Protein AF-A0A2K4IN41-F1 (afdb_monomer)

Sequence (128 aa):
MCFRIDAYADEMRRLVAVDPLRAVEYERTAAEAQAFKDAGYPEDAVPRTVAAWAIMGRTAEEAADGILTEAAKYAEVLYLVRERRLEAKELIRRKLAAGEIDEARQVVDDAIKAIQTAVSGSRSSEDL

Secondary structure (DSSP, 8-state):
-HHHHHHHHHHHHHHHHSSHHHHHHHHHHHHHHHHHHHTT--TT---HHHHHH--TT--HHHHHHHHHHHHHHHHHHHHHHHHHHHHHHHHHHHHHHTT-HHHHHHHHHHHHHHHHHHHHHGGGS---

Nearest PDB structures (foldseek):
  4yjw-assembly1_A  TM=2.373E-01  e=1.947E+00  Phocaeicola vulgatus ATCC 8482

Mean predicted aligned error: 4.48 Å

Foldseek 3Di:
DLVLLVVLLVVLLCVLQVDDVSVVLLVVLLVLLVVCVVVVNDPVDQDPSLVVQCPPPRDSNRSSVVSNVLSVLSVQLNVQSVVLSVVLVVVLVVCVVVVNNVVNVVSSVVSSVSNVCSSVVSVPDDPD

Solvent-accessible surface area (backbone atoms only — not comparable to full-atom values): 6986 Å² total; per-residue (Å²): 108,60,66,60,48,52,54,50,47,54,51,51,50,39,70,74,46,68,44,74,67,54,44,53,50,50,54,51,39,31,54,51,24,49,54,37,54,76,66,69,54,50,87,92,67,68,46,70,60,30,55,70,54,29,54,97,82,42,47,58,62,57,20,22,53,49,42,46,52,53,48,49,56,54,49,50,37,56,48,48,39,49,49,48,48,53,54,38,45,53,51,33,53,54,27,50,74,70,68,36,57,67,61,29,50,49,44,50,57,52,36,52,51,54,41,50,50,42,58,57,66,63,69,76,68,76,97,119

Radius of gyration: 19.23 Å; Cα contacts (8 Å, |Δi|>4): 110; chains: 1; bounding box: 42×24×56 Å

Structure (mmCIF, N/CA/C/O backbone):
data_AF-A0A2K4IN41-F1
#
_entry.id   AF-A0A2K4IN41-F1
#
loop_
_atom_site.group_PDB
_atom_site.id
_atom_site.type_symbol
_atom_site.label_atom_id
_atom_site.label_alt_id
_atom_site.label_comp_id
_atom_site.label_asym_id
_atom_site.label_entity_id
_atom_site.label_seq_id
_atom_site.pdbx_PDB_ins_code
_atom_site.Cartn_x
_atom_site.Cartn_y
_atom_site.Cartn_z
_atom_site.occupancy
_atom_site.B_iso_or_equiv
_atom_site.auth_seq_id
_atom_site.auth_comp_id
_atom_site.auth_asym_id
_atom_site.auth_atom_id
_atom_site.pdbx_PDB_model_num
ATOM 1 N N . MET A 1 1 ? -16.747 4.408 16.924 1.00 94.81 1 MET A N 1
ATOM 2 C CA . MET A 1 1 ? -15.350 3.928 17.042 1.00 94.81 1 MET A CA 1
ATOM 3 C C . MET A 1 1 ? -14.812 3.467 15.695 1.00 94.81 1 MET A C 1
ATOM 5 O O . MET A 1 1 ? -13.998 4.187 15.144 1.00 94.81 1 MET A O 1
ATOM 9 N N . CYS A 1 2 ? -15.329 2.387 15.097 1.00 96.12 2 CYS A N 1
ATOM 10 C CA . CYS A 1 2 ? -14.859 1.890 13.790 1.00 96.12 2 CYS A CA 1
ATOM 11 C C . CYS A 1 2 ? -14.840 2.949 12.673 1.00 96.12 2 CYS A C 1
ATOM 13 O O . CYS A 1 2 ? -13.850 3.045 11.961 1.00 96.12 2 CYS A O 1
ATOM 15 N N . PHE A 1 3 ? -15.873 3.798 12.583 1.00 96.81 3 PHE A N 1
ATOM 16 C CA . PHE A 1 3 ? -15.908 4.909 11.621 1.00 96.81 3 PHE A CA 1
ATOM 17 C C . PHE A 1 3 ? -14.705 5.859 11.746 1.00 96.81 3 PHE A C 1
ATOM 19 O O . PHE A 1 3 ? -14.173 6.289 10.733 1.00 96.81 3 PHE A O 1
ATOM 26 N N . ARG A 1 4 ? -14.238 6.154 12.972 1.00 97.44 4 ARG A N 1
ATOM 27 C CA . ARG A 1 4 ? -13.062 7.019 13.185 1.00 97.44 4 ARG A CA 1
ATOM 28 C C . ARG A 1 4 ? -11.803 6.393 12.580 1.00 97.44 4 ARG A C 1
ATOM 30 O O . ARG A 1 4 ? -11.021 7.101 11.964 1.00 97.44 4 ARG A O 1
ATOM 37 N N . ILE A 1 5 ? -11.634 5.078 12.730 1.00 97.31 5 ILE A N 1
ATOM 38 C CA . ILE A 1 5 ? -10.488 4.350 12.166 1.00 97.31 5 ILE A CA 1
ATOM 39 C C . ILE A 1 5 ? -10.598 4.275 10.644 1.00 97.31 5 ILE A C 1
ATOM 41 O O . ILE A 1 5 ? -9.604 4.490 9.960 1.00 97.31 5 ILE A O 1
ATOM 45 N N . ASP A 1 6 ? -11.790 3.994 10.105 1.00 97.75 6 ASP A N 1
ATOM 46 C CA . ASP A 1 6 ? -12.003 3.976 8.654 1.00 97.75 6 ASP A CA 1
ATOM 47 C C . ASP A 1 6 ? -11.685 5.358 8.043 1.00 97.75 6 ASP A C 1
ATOM 49 O O . ASP A 1 6 ? -10.867 5.438 7.131 1.00 97.75 6 ASP A O 1
ATOM 53 N N . ALA A 1 7 ? -12.216 6.444 8.618 1.00 97.38 7 ALA A N 1
ATOM 54 C CA . ALA A 1 7 ? -11.956 7.807 8.155 1.00 97.38 7 ALA A CA 1
ATOM 55 C C . ALA A 1 7 ? -10.467 8.191 8.220 1.00 97.38 7 ALA A C 1
ATOM 57 O O . ALA A 1 7 ? -9.937 8.750 7.260 1.00 97.38 7 ALA A O 1
ATOM 58 N N . TYR A 1 8 ? -9.782 7.858 9.320 1.00 97.38 8 TYR A N 1
ATOM 59 C CA . TYR A 1 8 ? -8.354 8.144 9.473 1.00 97.38 8 TYR A CA 1
ATOM 60 C C . TYR A 1 8 ? -7.494 7.318 8.507 1.00 97.38 8 TYR A C 1
ATOM 62 O O . TYR A 1 8 ? -6.569 7.839 7.892 1.00 97.38 8 TYR A O 1
ATOM 70 N N . ALA A 1 9 ? -7.820 6.038 8.306 1.00 96.44 9 ALA A N 1
ATOM 71 C CA . ALA A 1 9 ? -7.136 5.209 7.319 1.00 96.44 9 ALA A CA 1
ATOM 72 C C . ALA A 1 9 ? -7.308 5.764 5.895 1.00 96.44 9 ALA A C 1
ATOM 74 O O . ALA A 1 9 ? -6.358 5.749 5.116 1.00 96.44 9 ALA A O 1
ATOM 7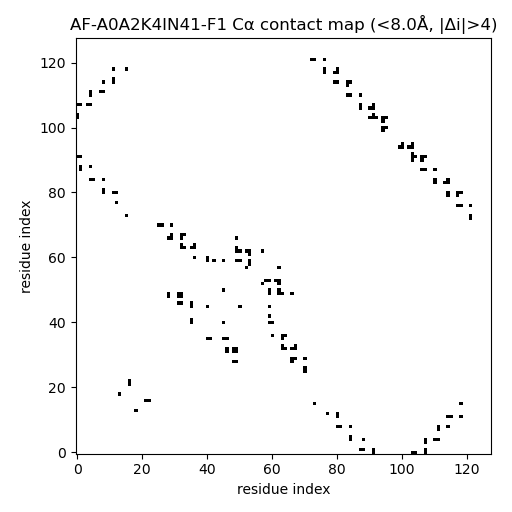5 N N . ASP A 1 10 ? -8.495 6.268 5.550 1.00 94.62 10 ASP A N 1
ATOM 76 C CA . ASP A 1 10 ? -8.754 6.878 4.243 1.00 94.62 10 ASP A CA 1
ATOM 77 C C . ASP A 1 10 ? -7.981 8.191 4.055 1.00 94.62 10 ASP A C 1
ATOM 79 O O . ASP A 1 10 ? -7.467 8.453 2.968 1.00 94.62 10 ASP A O 1
ATOM 83 N N . GLU A 1 11 ? -7.865 9.004 5.106 1.00 93.62 11 GLU A N 1
ATOM 84 C CA . GLU A 1 11 ? -7.009 10.193 5.115 1.00 93.62 11 GLU A CA 1
ATOM 85 C C . GLU A 1 11 ? -5.541 9.833 4.884 1.00 93.62 11 GLU A C 1
ATOM 87 O O . GLU A 1 11 ? -4.899 10.395 3.999 1.00 93.62 11 GLU A O 1
ATOM 92 N N . MET A 1 12 ? -5.035 8.834 5.604 1.00 93.25 12 MET A N 1
ATOM 93 C CA . MET A 1 12 ? -3.652 8.391 5.467 1.00 93.25 12 MET A CA 1
ATOM 94 C C . MET A 1 12 ? -3.363 7.817 4.075 1.00 93.25 12 MET A C 1
ATOM 96 O O . MET A 1 12 ? -2.342 8.157 3.488 1.00 93.25 12 MET A O 1
ATOM 100 N N . ARG A 1 13 ? -4.281 7.046 3.470 1.00 90.38 13 ARG A N 1
ATOM 101 C CA . ARG A 1 13 ? -4.121 6.589 2.073 1.00 90.38 13 ARG A CA 1
ATOM 102 C C . ARG A 1 13 ? -4.033 7.747 1.081 1.00 90.38 13 ARG A C 1
ATOM 104 O O . ARG A 1 13 ? -3.236 7.676 0.149 1.00 90.38 13 ARG A O 1
ATOM 111 N N . ARG A 1 14 ? -4.815 8.816 1.284 1.00 88.06 14 ARG A N 1
ATOM 112 C CA . ARG A 1 14 ? -4.724 10.024 0.449 1.00 88.06 14 ARG A CA 1
ATOM 113 C C . ARG A 1 14 ? -3.369 10.711 0.585 1.00 88.06 14 ARG A C 1
ATOM 115 O O . ARG A 1 14 ? -2.865 11.194 -0.414 1.00 88.06 14 ARG A O 1
ATOM 122 N N . LEU A 1 15 ? -2.752 10.713 1.766 1.00 85.44 15 LEU A N 1
ATOM 123 C CA . LEU A 1 15 ? -1.405 11.272 1.937 1.00 85.44 15 LEU A CA 1
ATOM 124 C C . LEU A 1 15 ? -0.324 10.452 1.218 1.00 85.44 15 LEU A C 1
ATOM 126 O O . LEU A 1 15 ? 0.624 11.035 0.704 1.00 85.44 15 LEU A O 1
ATOM 130 N N . VAL A 1 16 ? -0.473 9.125 1.152 1.00 81.69 16 VAL A N 1
ATOM 131 C CA . VAL A 1 16 ? 0.483 8.243 0.456 1.00 81.69 16 VAL A CA 1
ATOM 132 C C . VAL A 1 16 ? 0.324 8.358 -1.071 1.00 81.69 16 VAL A C 1
ATOM 134 O O . VAL A 1 16 ? 1.307 8.517 -1.788 1.00 81.69 16 VAL A O 1
ATOM 137 N N . ALA A 1 17 ? -0.906 8.319 -1.595 1.00 75.12 17 ALA A N 1
ATOM 138 C CA . ALA A 1 17 ? -1.160 8.390 -3.041 1.00 75.12 17 ALA A CA 1
ATOM 139 C C . ALA A 1 17 ? -1.133 9.822 -3.616 1.00 75.12 17 ALA A C 1
ATOM 141 O O . ALA A 1 17 ? -0.846 9.994 -4.798 1.00 75.12 17 ALA A O 1
ATOM 142 N N . VAL A 1 18 ? -1.385 10.842 -2.784 1.00 72.75 18 VAL A N 1
ATOM 143 C CA . VAL A 1 18 ? -1.752 12.238 -3.123 1.00 72.75 18 VAL A CA 1
ATOM 144 C C . VAL A 1 18 ? -3.045 12.340 -3.93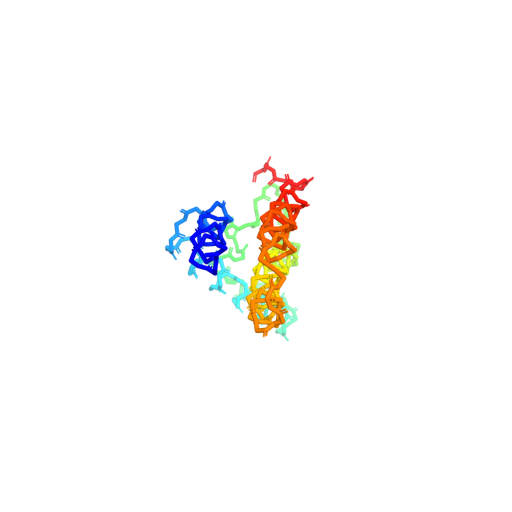0 1.00 72.75 18 VAL A C 1
ATOM 146 O O . VAL A 1 18 ? -3.988 12.978 -3.462 1.00 72.75 18 VAL A O 1
ATOM 149 N N . ASP A 1 19 ? -3.145 11.672 -5.080 1.00 83.06 19 ASP A N 1
ATOM 150 C CA . ASP A 1 19 ? -4.363 11.628 -5.890 1.00 83.06 19 ASP A CA 1
ATOM 151 C C . ASP A 1 19 ? -4.568 10.267 -6.599 1.00 83.06 19 ASP A C 1
ATOM 153 O O . ASP A 1 19 ? -3.620 9.490 -6.755 1.00 83.06 19 ASP A O 1
ATOM 157 N N . PRO A 1 20 ? -5.810 9.937 -7.013 1.00 84.06 20 PRO A N 1
ATOM 158 C CA . PRO A 1 20 ? -6.114 8.642 -7.623 1.00 84.06 20 PRO A CA 1
ATOM 159 C C . PRO A 1 20 ? -5.450 8.392 -8.981 1.00 84.06 20 PRO A C 1
ATOM 161 O O . PRO A 1 20 ? -5.178 7.238 -9.301 1.00 84.06 20 PRO A O 1
ATOM 164 N N . LEU A 1 21 ? -5.205 9.427 -9.792 1.00 87.25 21 LEU A N 1
ATOM 165 C CA . LEU A 1 21 ? -4.576 9.253 -11.104 1.00 87.25 21 LEU A CA 1
ATOM 166 C C . LEU A 1 21 ? -3.098 8.908 -10.947 1.00 87.25 21 LEU A C 1
ATOM 168 O O . LEU A 1 21 ? -2.609 8.025 -11.649 1.00 87.25 21 LEU A O 1
ATOM 172 N N . ARG A 1 22 ? -2.420 9.518 -9.972 1.00 85.38 22 ARG A N 1
ATOM 173 C CA . ARG A 1 22 ? -1.034 9.175 -9.645 1.00 85.38 22 ARG A CA 1
ATOM 174 C C . ARG A 1 22 ? -0.884 7.744 -9.128 1.00 85.38 22 ARG A C 1
ATOM 176 O O . ARG A 1 22 ? 0.072 7.065 -9.483 1.00 85.38 22 ARG A O 1
ATOM 183 N N . ALA A 1 23 ? -1.851 7.238 -8.358 1.00 87.25 23 ALA A N 1
ATOM 184 C CA . ALA A 1 23 ? -1.860 5.827 -7.955 1.00 87.25 23 ALA A CA 1
ATOM 185 C C . ALA A 1 23 ? -1.952 4.874 -9.164 1.00 87.25 23 ALA A C 1
ATOM 187 O O . ALA A 1 23 ? -1.222 3.887 -9.223 1.00 87.25 23 ALA A O 1
ATOM 188 N N . VAL A 1 24 ? -2.803 5.195 -10.147 1.00 91.25 24 VAL A N 1
ATOM 189 C CA . VAL A 1 24 ? -2.922 4.421 -11.397 1.00 91.25 24 VAL A CA 1
ATOM 190 C C . VAL A 1 24 ? -1.638 4.501 -12.226 1.00 91.25 24 VAL A C 1
ATOM 192 O O . VAL A 1 24 ? -1.211 3.501 -12.801 1.00 91.25 24 VAL A O 1
ATOM 195 N N . GLU A 1 25 ? -1.002 5.671 -12.287 1.00 90.75 25 GLU A N 1
ATOM 196 C CA . GLU A 1 25 ? 0.280 5.848 -12.971 1.00 90.75 25 GLU A CA 1
ATOM 197 C C . GLU A 1 25 ? 1.387 4.996 -12.338 1.00 90.75 25 GLU A C 1
ATOM 199 O O . GLU A 1 25 ? 2.131 4.330 -13.059 1.00 90.75 25 GLU A O 1
ATOM 204 N N . TYR A 1 26 ? 1.463 4.953 -11.006 1.00 90.06 26 TYR A N 1
ATOM 205 C CA . TYR A 1 26 ? 2.441 4.135 -10.284 1.00 90.06 26 TYR A CA 1
ATOM 206 C C . TYR A 1 26 ? 2.202 2.639 -10.488 1.00 90.06 26 TYR A C 1
ATOM 208 O O . TYR A 1 26 ? 3.149 1.907 -10.762 1.00 90.06 26 TYR A O 1
ATOM 216 N N . GLU A 1 27 ? 0.947 2.186 -10.424 1.00 93.00 27 GLU A N 1
ATOM 217 C CA . GLU A 1 27 ? 0.594 0.786 -10.687 1.00 93.00 27 GLU A CA 1
ATOM 218 C C . GLU A 1 27 ? 0.977 0.375 -12.114 1.00 93.00 27 GLU A C 1
ATOM 220 O O . GLU A 1 27 ? 1.617 -0.658 -12.324 1.00 93.00 27 GLU A O 1
ATOM 225 N N . ARG A 1 28 ? 0.658 1.219 -13.101 1.00 95.44 28 ARG A N 1
ATOM 226 C CA . ARG A 1 28 ? 1.038 0.985 -14.496 1.00 95.44 28 ARG A CA 1
ATOM 227 C C . ARG A 1 28 ? 2.555 0.962 -14.683 1.00 95.44 28 ARG A C 1
ATOM 229 O O . ARG A 1 28 ? 3.064 0.089 -15.378 1.00 95.44 28 ARG A O 1
ATOM 236 N N . THR A 1 29 ? 3.264 1.904 -14.070 1.00 95.94 29 THR A N 1
ATOM 237 C CA . THR A 1 29 ? 4.727 2.007 -14.153 1.00 95.94 29 THR A CA 1
ATOM 238 C C . THR A 1 29 ? 5.400 0.782 -13.538 1.00 95.94 29 THR A C 1
ATOM 240 O O . THR A 1 29 ? 6.304 0.216 -14.148 1.00 95.94 29 THR A O 1
ATOM 243 N N . ALA A 1 30 ? 4.909 0.301 -12.392 1.00 97.19 30 ALA A N 1
ATOM 244 C CA . ALA A 1 30 ? 5.389 -0.929 -11.768 1.00 97.19 30 ALA A CA 1
ATOM 245 C C . ALA A 1 30 ? 5.148 -2.164 -12.648 1.00 97.19 30 ALA A C 1
ATOM 247 O O . ALA A 1 30 ? 6.047 -2.987 -12.806 1.00 97.19 30 ALA A O 1
ATOM 248 N N . ALA A 1 31 ? 3.970 -2.278 -13.268 1.00 98.25 31 ALA A N 1
ATOM 249 C CA . ALA A 1 31 ? 3.665 -3.383 -14.175 1.00 98.25 31 ALA A CA 1
ATOM 250 C C . ALA A 1 31 ? 4.558 -3.375 -15.430 1.00 98.25 31 ALA A C 1
ATOM 252 O O . ALA A 1 31 ? 5.072 -4.419 -15.831 1.00 98.25 31 ALA A O 1
ATOM 253 N N . GLU A 1 32 ? 4.775 -2.204 -16.037 1.00 98.38 32 GLU A N 1
ATOM 254 C CA . GLU A 1 32 ? 5.660 -2.047 -17.198 1.00 98.38 32 GLU A CA 1
ATOM 255 C C . GLU A 1 32 ? 7.130 -2.341 -16.836 1.00 98.38 32 GLU A C 1
ATOM 257 O O . GLU A 1 32 ? 7.815 -3.034 -17.591 1.00 98.38 32 GLU A O 1
ATOM 262 N N . ALA A 1 33 ? 7.605 -1.895 -15.667 1.00 98.50 33 ALA A N 1
ATOM 263 C CA . ALA A 1 33 ? 8.947 -2.207 -15.173 1.00 98.50 33 ALA A CA 1
ATOM 264 C C . ALA A 1 33 ? 9.136 -3.698 -14.866 1.00 98.50 33 ALA A C 1
ATOM 266 O O . ALA A 1 33 ? 10.171 -4.263 -15.218 1.00 98.50 33 ALA A O 1
ATOM 267 N N . GLN A 1 34 ? 8.137 -4.356 -14.267 1.00 98.62 34 GLN A N 1
ATOM 268 C CA . GLN A 1 34 ? 8.202 -5.793 -13.998 1.00 98.62 34 GLN A CA 1
ATOM 269 C C . GLN A 1 34 ? 8.269 -6.588 -15.303 1.00 98.62 34 GLN A C 1
ATOM 271 O O . GLN A 1 34 ? 9.117 -7.462 -15.434 1.00 98.62 34 GLN A O 1
ATOM 276 N N . ALA A 1 35 ? 7.449 -6.243 -16.300 1.00 98.56 35 ALA A N 1
ATOM 277 C CA . ALA A 1 35 ? 7.491 -6.902 -17.604 1.00 98.56 35 ALA A CA 1
ATOM 278 C C . ALA A 1 35 ? 8.842 -6.703 -18.317 1.00 98.56 35 ALA A C 1
ATOM 280 O O . ALA A 1 35 ? 9.352 -7.626 -18.949 1.00 98.56 35 ALA A O 1
ATOM 281 N N . PHE A 1 36 ? 9.438 -5.513 -18.196 1.00 98.62 36 PHE A N 1
ATOM 282 C CA . PHE A 1 36 ? 10.770 -5.227 -18.728 1.00 98.62 36 PHE A CA 1
ATOM 283 C C . PHE A 1 36 ? 11.863 -6.058 -18.041 1.00 98.62 36 PHE A C 1
ATOM 285 O O . PHE A 1 36 ? 12.708 -6.644 -18.720 1.00 98.62 36 PHE A O 1
ATOM 292 N N . LYS A 1 37 ? 11.798 -6.172 -16.710 1.00 98.56 37 LYS A N 1
ATOM 293 C CA . LYS A 1 37 ? 12.675 -7.032 -15.907 1.00 98.56 37 LYS A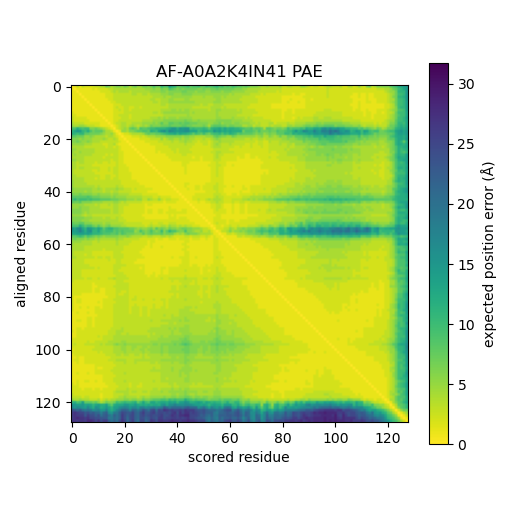 CA 1
ATOM 294 C C . LYS A 1 37 ? 12.523 -8.510 -16.263 1.00 98.56 37 LYS A C 1
ATOM 296 O O . LYS A 1 37 ? 13.520 -9.186 -16.497 1.00 98.56 37 LYS A O 1
ATOM 301 N N . ASP A 1 38 ? 11.292 -9.000 -16.367 1.00 98.56 38 ASP A N 1
ATOM 302 C CA . ASP A 1 38 ? 10.990 -10.396 -16.708 1.00 98.56 38 ASP A CA 1
ATOM 303 C C . ASP A 1 38 ? 11.477 -10.768 -18.120 1.00 98.56 38 ASP A C 1
ATOM 305 O O . ASP A 1 38 ? 11.827 -11.920 -18.376 1.00 98.56 38 ASP A O 1
ATOM 309 N N . ALA A 1 39 ? 11.545 -9.790 -19.031 1.00 98.31 39 ALA A N 1
ATOM 310 C CA . ALA A 1 39 ? 12.111 -9.945 -20.370 1.00 98.31 39 ALA A CA 1
ATOM 311 C C . ALA A 1 39 ? 13.653 -9.887 -20.411 1.00 98.31 39 ALA A C 1
ATOM 313 O O . ALA A 1 39 ? 14.233 -10.045 -21.485 1.00 98.31 39 ALA A O 1
ATOM 314 N N . GLY A 1 40 ? 14.321 -9.668 -19.274 1.00 98.31 40 GLY A N 1
ATOM 315 C CA . GLY A 1 40 ? 15.779 -9.567 -19.188 1.00 98.31 40 GLY A CA 1
ATOM 316 C C . GLY A 1 40 ? 16.342 -8.212 -19.620 1.00 98.31 40 GLY A C 1
ATOM 317 O O . GLY A 1 40 ? 17.472 -8.165 -20.094 1.00 98.31 40 GLY A O 1
ATOM 318 N N . TYR A 1 41 ? 15.568 -7.132 -19.466 1.00 98.19 41 TYR A N 1
ATOM 319 C CA . TYR A 1 41 ? 15.982 -5.748 -19.738 1.00 98.19 41 TYR A CA 1
ATOM 320 C C . TYR A 1 41 ? 16.433 -5.466 -21.196 1.00 98.19 41 TYR A C 1
ATOM 322 O O . TYR A 1 41 ? 17.533 -4.958 -21.416 1.00 98.19 41 TYR A O 1
ATOM 330 N N . PRO A 1 42 ? 15.610 -5.759 -22.226 1.00 97.69 42 PRO A N 1
ATOM 331 C CA . PRO A 1 42 ? 15.988 -5.560 -23.632 1.00 97.69 42 PRO A CA 1
ATOM 332 C C . PRO A 1 42 ? 16.234 -4.084 -24.005 1.00 97.69 42 PRO A C 1
ATOM 334 O O . PRO A 1 42 ? 15.326 -3.254 -23.953 1.00 97.69 42 PRO A O 1
ATOM 337 N N . GLU A 1 43 ? 17.444 -3.749 -24.461 1.00 94.88 43 GLU A N 1
ATOM 338 C CA . GLU A 1 43 ? 17.831 -2.367 -24.807 1.00 94.88 43 GLU A CA 1
ATOM 339 C C . GLU A 1 43 ? 16.983 -1.736 -25.930 1.00 94.88 43 GLU A C 1
ATOM 341 O O . GLU A 1 43 ? 16.791 -0.521 -25.960 1.00 94.88 43 GLU A O 1
ATOM 346 N N . ASP A 1 44 ? 16.453 -2.543 -26.851 1.00 95.88 44 ASP A N 1
ATOM 347 C CA . ASP A 1 44 ? 15.656 -2.101 -28.001 1.00 95.88 44 ASP A CA 1
ATOM 348 C C . ASP A 1 44 ? 14.154 -1.953 -27.698 1.00 95.88 44 ASP A C 1
ATOM 350 O O . ASP A 1 44 ? 13.392 -1.477 -28.545 1.00 95.88 44 ASP A O 1
ATOM 354 N N . ALA A 1 45 ? 13.721 -2.316 -26.487 1.00 96.00 45 ALA A N 1
ATOM 355 C CA . ALA A 1 45 ? 12.316 -2.352 -26.091 1.00 96.00 45 ALA A CA 1
ATOM 356 C C . ALA A 1 45 ? 12.071 -1.785 -24.678 1.00 96.00 45 ALA A C 1
ATOM 358 O O . ALA A 1 45 ? 11.264 -2.316 -23.913 1.00 96.00 45 ALA A O 1
ATOM 359 N N . VAL A 1 46 ? 12.736 -0.678 -24.332 1.00 97.56 46 VAL A N 1
ATOM 360 C CA . VAL A 1 46 ? 12.541 0.011 -23.044 1.00 97.56 46 VAL A CA 1
ATOM 361 C C . VAL A 1 46 ? 11.138 0.646 -22.963 1.00 97.56 46 VAL A C 1
ATOM 363 O O . VAL A 1 46 ? 10.799 1.488 -23.806 1.00 97.56 46 VAL A O 1
ATOM 366 N N . PRO A 1 47 ? 10.305 0.315 -21.952 1.00 97.94 47 PRO A N 1
ATOM 367 C CA . PRO A 1 47 ? 9.011 0.966 -21.759 1.00 97.94 47 PRO A CA 1
ATOM 368 C C . PRO A 1 47 ? 9.146 2.469 -21.523 1.00 97.94 47 PRO A C 1
ATOM 370 O O . PRO A 1 47 ? 10.095 2.941 -20.899 1.00 97.94 47 PRO A O 1
ATOM 373 N N . ARG A 1 48 ? 8.150 3.245 -21.963 1.00 96.19 48 ARG A N 1
ATOM 374 C CA . ARG A 1 48 ? 8.182 4.714 -21.834 1.00 96.19 48 ARG A CA 1
ATOM 375 C C . ARG A 1 48 ? 8.242 5.186 -20.382 1.00 96.19 48 ARG A C 1
ATOM 377 O O . ARG A 1 48 ? 8.893 6.187 -20.113 1.00 96.19 48 ARG A O 1
ATOM 384 N N . THR A 1 49 ? 7.576 4.481 -19.473 1.00 95.50 49 THR A N 1
ATOM 385 C CA . THR A 1 49 ? 7.580 4.783 -18.034 1.00 95.50 49 THR A CA 1
ATOM 386 C C . THR A 1 49 ? 8.959 4.547 -17.412 1.00 95.50 49 THR A C 1
ATOM 388 O O . THR A 1 49 ? 9.469 5.414 -16.709 1.00 95.50 49 THR A O 1
ATOM 391 N N . VAL A 1 50 ? 9.617 3.438 -17.765 1.00 96.94 50 VAL A N 1
ATOM 392 C CA . VAL A 1 50 ? 11.004 3.133 -17.369 1.00 96.94 50 VAL A CA 1
ATOM 393 C C . VAL A 1 50 ? 11.975 4.172 -17.935 1.00 96.94 50 VAL A C 1
ATOM 395 O O . VAL A 1 50 ? 12.778 4.736 -17.195 1.00 96.94 50 VAL A O 1
ATOM 398 N N . ALA A 1 51 ? 11.862 4.498 -19.226 1.00 95.81 51 ALA A N 1
ATOM 399 C CA . ALA A 1 51 ? 12.701 5.509 -19.868 1.00 95.81 51 ALA A CA 1
ATOM 400 C C . ALA A 1 51 ? 12.527 6.906 -19.244 1.00 95.81 51 ALA A C 1
ATOM 402 O O . ALA A 1 51 ? 13.497 7.649 -19.119 1.00 95.81 51 ALA A O 1
ATOM 403 N N . ALA A 1 52 ? 11.310 7.261 -18.823 1.00 94.31 52 ALA A N 1
ATOM 404 C CA . ALA A 1 52 ? 11.037 8.535 -18.164 1.00 94.31 52 ALA A CA 1
ATOM 405 C C . ALA A 1 52 ? 11.683 8.646 -16.772 1.00 94.31 52 ALA A C 1
ATOM 407 O O . ALA A 1 52 ? 11.960 9.759 -16.333 1.00 94.31 52 ALA A O 1
ATOM 408 N N . TRP A 1 53 ? 11.954 7.522 -16.097 1.00 93.06 53 TRP A N 1
ATOM 409 C CA . TRP A 1 53 ? 12.637 7.497 -14.798 1.00 93.06 53 TRP A CA 1
ATOM 410 C C . TRP A 1 53 ? 14.146 7.196 -14.905 1.00 93.06 53 TRP A C 1
ATOM 412 O O . TRP A 1 53 ? 14.891 7.347 -13.934 1.00 93.06 53 TRP A O 1
ATOM 422 N N . ALA A 1 54 ? 14.651 6.909 -16.108 1.00 91.94 54 ALA A N 1
ATOM 423 C CA . ALA A 1 54 ? 16.083 6.876 -16.425 1.00 91.94 54 ALA A CA 1
ATOM 424 C C . ALA A 1 54 ? 16.714 8.294 -16.474 1.00 91.94 54 ALA A C 1
ATOM 426 O O . ALA A 1 54 ? 17.486 8.646 -17.364 1.00 91.94 54 ALA A O 1
ATOM 427 N N . ILE A 1 55 ? 16.357 9.151 -15.514 1.00 86.06 55 ILE A N 1
ATOM 428 C CA . ILE A 1 55 ? 16.906 10.496 -15.324 1.00 86.06 55 ILE A CA 1
ATOM 429 C C . ILE A 1 55 ? 18.183 10.443 -14.480 1.00 86.06 55 ILE A C 1
ATOM 431 O O . ILE A 1 55 ? 18.420 9.490 -13.739 1.00 86.06 55 ILE A O 1
ATOM 435 N N . MET A 1 56 ? 18.996 11.502 -14.560 1.00 80.38 56 MET A N 1
ATOM 436 C CA . MET A 1 56 ? 20.253 11.651 -13.803 1.00 80.38 56 MET A CA 1
ATOM 437 C C . MET A 1 56 ? 21.317 10.577 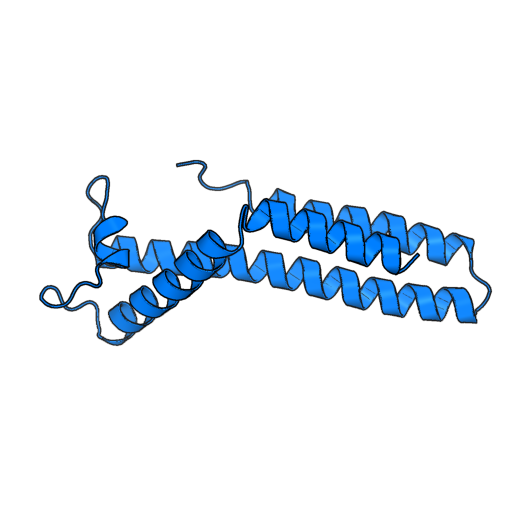-14.097 1.00 80.38 56 MET A C 1
ATOM 439 O O . MET A 1 56 ? 22.168 10.304 -13.258 1.00 80.38 56 MET A O 1
ATOM 443 N N . GLY A 1 57 ? 21.303 10.000 -15.301 1.00 85.31 57 GLY A N 1
ATOM 444 C CA . GLY A 1 57 ? 22.324 9.046 -15.742 1.00 85.31 57 GLY A CA 1
ATOM 445 C C . GLY A 1 57 ? 22.068 7.595 -15.337 1.00 85.31 57 GLY A C 1
ATOM 446 O O . GLY A 1 57 ? 22.946 6.770 -15.565 1.00 85.31 57 GLY A O 1
ATOM 447 N N . ARG A 1 58 ? 20.887 7.283 -14.783 1.00 93.81 58 ARG A N 1
ATOM 448 C CA . ARG A 1 58 ? 20.463 5.897 -14.543 1.00 93.81 58 ARG A CA 1
ATOM 449 C C . ARG A 1 58 ? 20.309 5.135 -15.857 1.00 93.81 58 ARG A C 1
ATOM 451 O O . ARG A 1 58 ? 19.805 5.686 -16.839 1.00 93.81 58 ARG A O 1
ATOM 458 N N . THR A 1 59 ? 20.682 3.861 -15.862 1.00 97.00 59 THR A N 1
ATOM 459 C CA . THR A 1 59 ? 20.329 2.940 -16.950 1.00 97.00 59 THR A CA 1
ATOM 460 C C . THR A 1 59 ? 18.838 2.585 -16.900 1.00 97.00 59 THR A C 1
ATOM 462 O O . THR A 1 59 ? 18.153 2.824 -15.903 1.00 97.00 59 THR A O 1
ATOM 465 N N . ALA A 1 60 ? 18.312 1.992 -17.976 1.00 97.00 60 ALA A N 1
ATOM 466 C CA . ALA A 1 60 ? 16.939 1.483 -17.982 1.00 97.00 60 ALA A CA 1
ATOM 467 C C . ALA A 1 60 ? 16.731 0.359 -16.949 1.00 97.00 60 ALA A C 1
ATOM 469 O O . ALA A 1 60 ? 15.660 0.266 -16.356 1.00 97.00 60 ALA A O 1
ATOM 470 N N . GLU A 1 61 ? 17.753 -0.468 -16.711 1.00 98.19 61 GLU A N 1
ATOM 471 C CA . GLU A 1 61 ? 17.740 -1.514 -15.68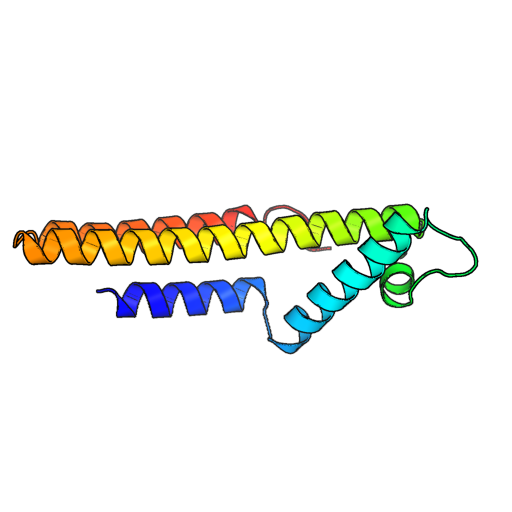4 1.00 98.19 61 GLU A CA 1
ATOM 472 C C . GLU A 1 61 ? 17.674 -0.907 -14.276 1.00 98.19 61 GLU A C 1
ATOM 474 O O . GLU A 1 61 ? 16.777 -1.241 -13.504 1.00 98.19 61 GLU A O 1
ATOM 479 N N . GLU A 1 62 ? 18.541 0.066 -13.971 1.00 97.69 62 GLU A N 1
ATOM 480 C CA . GLU A 1 62 ? 18.535 0.778 -12.685 1.00 97.69 62 GLU A CA 1
ATOM 481 C C . GLU A 1 62 ? 17.214 1.520 -12.449 1.00 97.69 62 GLU A C 1
ATOM 483 O O . GLU A 1 62 ? 16.690 1.530 -11.334 1.00 97.69 62 GLU A O 1
ATOM 488 N N . ALA A 1 63 ? 16.652 2.130 -13.497 1.00 97.38 63 ALA A N 1
ATOM 489 C CA . ALA A 1 63 ? 15.348 2.777 -13.429 1.00 97.38 63 ALA A CA 1
ATOM 490 C C . ALA A 1 63 ? 14.231 1.765 -13.136 1.00 97.38 63 ALA A C 1
ATOM 492 O O . ALA A 1 63 ? 13.406 2.010 -12.259 1.00 97.38 63 ALA A O 1
ATOM 493 N N . ALA A 1 64 ? 14.213 0.619 -13.821 1.00 98.19 64 ALA A N 1
ATOM 494 C CA . ALA A 1 64 ? 13.219 -0.429 -13.599 1.00 98.19 64 ALA A CA 1
ATOM 495 C C . ALA A 1 64 ? 13.300 -1.023 -12.185 1.00 98.19 64 ALA A C 1
ATOM 497 O O . ALA A 1 64 ? 12.277 -1.196 -11.526 1.00 98.19 64 ALA A O 1
ATOM 498 N N . ASP A 1 65 ? 14.501 -1.280 -11.676 1.00 97.75 65 ASP A N 1
ATOM 499 C CA . ASP A 1 65 ? 14.676 -1.795 -10.318 1.00 97.75 65 ASP A CA 1
ATOM 500 C C . ASP A 1 65 ? 14.323 -0.754 -9.244 1.00 97.75 65 ASP A C 1
ATOM 502 O O . ASP A 1 65 ? 13.720 -1.099 -8.220 1.00 97.75 65 ASP A O 1
ATOM 506 N N . GLY A 1 66 ? 14.619 0.525 -9.494 1.00 95.50 66 GLY A N 1
ATOM 507 C CA . GLY A 1 66 ? 14.155 1.638 -8.665 1.00 95.50 66 GLY A CA 1
ATOM 508 C C . GLY A 1 66 ? 12.628 1.723 -8.621 1.00 95.50 66 GLY A C 1
ATOM 509 O O . GLY A 1 66 ? 12.050 1.782 -7.535 1.00 95.50 66 GLY A O 1
ATOM 510 N N . ILE A 1 67 ? 11.969 1.611 -9.783 1.00 95.75 67 ILE A N 1
ATOM 511 C CA . ILE A 1 67 ? 10.504 1.534 -9.897 1.00 95.75 67 ILE A CA 1
ATOM 512 C C . ILE A 1 67 ? 9.931 0.453 -8.998 1.00 95.75 67 ILE A C 1
ATOM 514 O O . ILE A 1 67 ? 9.023 0.714 -8.208 1.00 95.75 67 ILE A O 1
ATOM 518 N N . LEU A 1 68 ? 10.451 -0.763 -9.124 1.00 97.38 68 LEU A N 1
ATOM 519 C CA . LEU A 1 68 ? 9.930 -1.911 -8.394 1.00 97.38 68 LEU A CA 1
ATOM 520 C C . LEU A 1 68 ? 10.176 -1.784 -6.889 1.00 97.38 68 LEU A C 1
ATOM 522 O O . LEU A 1 68 ? 9.320 -2.169 -6.092 1.00 97.38 68 LEU A O 1
ATOM 526 N N . THR A 1 69 ? 11.305 -1.194 -6.497 1.00 95.31 69 THR A N 1
ATOM 527 C CA . THR A 1 69 ? 11.623 -0.918 -5.092 1.00 95.31 69 THR A CA 1
ATOM 528 C C . THR A 1 69 ? 10.633 0.073 -4.479 1.00 95.31 69 THR A C 1
ATOM 530 O O . THR A 1 69 ? 10.065 -0.208 -3.421 1.00 95.31 69 THR A O 1
ATOM 533 N N . GLU A 1 70 ? 10.358 1.196 -5.146 1.00 91.31 70 GLU A N 1
ATOM 534 C CA . GLU A 1 70 ? 9.381 2.177 -4.654 1.00 91.31 70 GLU A CA 1
ATOM 535 C C . GLU A 1 70 ? 7.952 1.634 -4.675 1.00 91.31 70 GLU A C 1
ATOM 537 O O . GLU A 1 70 ? 7.196 1.832 -3.721 1.00 91.31 70 GLU A O 1
ATOM 542 N N . ALA A 1 71 ? 7.586 0.878 -5.713 1.00 93.12 71 ALA A N 1
ATOM 543 C CA . ALA A 1 71 ? 6.289 0.218 -5.786 1.00 93.12 71 ALA A CA 1
ATOM 544 C C . ALA A 1 71 ? 6.086 -0.761 -4.617 1.00 93.12 71 ALA A C 1
ATOM 546 O O . ALA A 1 71 ? 5.008 -0.790 -4.018 1.00 93.12 71 ALA A O 1
ATOM 547 N N . ALA A 1 72 ? 7.123 -1.516 -4.240 1.00 93.06 72 ALA A N 1
ATOM 548 C CA . ALA A 1 72 ? 7.083 -2.411 -3.088 1.00 93.06 72 ALA A CA 1
ATOM 549 C C . ALA A 1 72 ? 6.922 -1.645 -1.764 1.00 93.06 72 ALA A C 1
ATOM 551 O O . ALA A 1 72 ? 6.074 -2.017 -0.950 1.00 93.06 72 ALA A O 1
ATOM 552 N N . LYS A 1 73 ? 7.664 -0.545 -1.561 1.00 90.31 73 LYS A N 1
ATOM 553 C CA . LYS A 1 73 ? 7.508 0.323 -0.376 1.00 90.31 73 LYS A CA 1
ATOM 554 C C . LYS A 1 73 ? 6.091 0.888 -0.281 1.00 90.31 73 LYS A C 1
ATOM 556 O O . LYS A 1 73 ? 5.482 0.866 0.787 1.00 90.31 73 LYS A O 1
ATOM 561 N N . TYR A 1 74 ? 5.549 1.369 -1.398 1.00 89.12 74 TYR A N 1
ATOM 562 C CA . TYR A 1 74 ? 4.191 1.900 -1.466 1.00 89.12 74 TYR A CA 1
ATOM 563 C C . TYR A 1 74 ? 3.142 0.832 -1.126 1.00 89.12 74 TYR A C 1
ATOM 565 O O . TYR A 1 74 ? 2.257 1.070 -0.298 1.00 89.12 74 TYR A O 1
ATOM 573 N N . ALA A 1 75 ? 3.255 -0.357 -1.726 1.00 91.62 75 ALA A N 1
ATOM 574 C CA . ALA A 1 75 ? 2.351 -1.471 -1.465 1.00 91.62 75 ALA A CA 1
ATOM 575 C C . ALA A 1 75 ? 2.373 -1.887 0.013 1.00 91.62 75 ALA A C 1
ATOM 577 O O . ALA A 1 75 ? 1.312 -2.053 0.617 1.00 91.62 75 ALA A O 1
ATOM 578 N N . GLU A 1 76 ? 3.563 -1.967 0.613 1.00 93.56 76 GLU A N 1
ATOM 579 C CA . GLU A 1 76 ? 3.737 -2.324 2.022 1.00 93.56 76 GLU A CA 1
ATOM 580 C C . GLU A 1 76 ? 2.987 -1.367 2.958 1.00 93.56 76 GLU A C 1
ATOM 582 O O . GLU A 1 76 ? 2.247 -1.795 3.845 1.00 93.56 76 GLU A O 1
ATOM 587 N N . VAL A 1 77 ? 3.074 -0.055 2.721 1.00 92.88 77 VAL A N 1
ATOM 588 C CA . VAL A 1 77 ? 2.331 0.934 3.520 1.00 92.88 77 VAL A CA 1
ATOM 589 C C . VAL A 1 77 ? 0.827 0.709 3.421 1.00 92.88 77 VAL A C 1
ATOM 591 O O . VAL A 1 77 ? 0.118 0.750 4.431 1.00 92.88 77 VAL A O 1
ATOM 594 N N . LEU A 1 78 ? 0.313 0.464 2.213 1.00 92.94 78 LEU A N 1
ATOM 595 C CA . LEU A 1 78 ? -1.112 0.214 2.017 1.00 92.94 78 LEU A CA 1
ATOM 596 C C . LEU A 1 78 ? -1.575 -1.069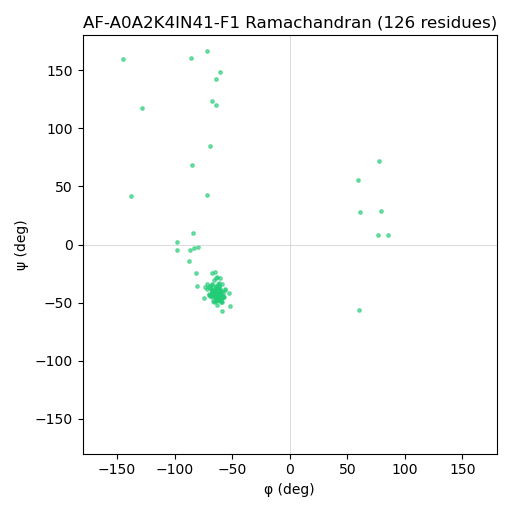 2.717 1.00 92.94 78 LEU A C 1
ATOM 598 O O . LEU A 1 78 ? -2.683 -1.080 3.275 1.00 92.94 78 LEU A O 1
ATOM 602 N N . TYR A 1 79 ? -0.744 -2.115 2.725 1.00 95.75 79 TYR A N 1
ATOM 603 C CA . TYR A 1 79 ? -1.005 -3.344 3.471 1.00 95.75 79 TYR A CA 1
ATOM 604 C C . TYR A 1 79 ? -1.062 -3.078 4.969 1.00 95.75 79 TYR A C 1
ATOM 606 O O . TYR A 1 79 ? -2.104 -3.336 5.576 1.00 95.75 79 TYR A O 1
ATOM 614 N N . LEU A 1 80 ? -0.050 -2.427 5.539 1.00 96.50 80 LEU A N 1
ATOM 615 C CA . LEU A 1 80 ? -0.024 -2.088 6.962 1.00 96.50 80 LEU A CA 1
ATOM 616 C C . LEU A 1 80 ? -1.243 -1.250 7.378 1.00 96.50 80 LEU A C 1
ATOM 618 O O . LEU A 1 80 ? -1.913 -1.556 8.364 1.00 96.50 80 LEU A O 1
ATOM 622 N N . VAL A 1 81 ? -1.612 -0.221 6.607 1.00 96.19 81 VAL A N 1
ATOM 623 C CA . VAL A 1 81 ? -2.816 0.587 6.886 1.00 96.19 81 VAL A CA 1
ATOM 624 C C . VAL A 1 81 ? -4.082 -0.277 6.857 1.00 96.19 81 VAL A C 1
ATOM 626 O O . VAL A 1 81 ? -4.995 -0.094 7.672 1.00 96.19 81 VAL A O 1
ATOM 629 N N . ARG A 1 82 ? -4.184 -1.214 5.907 1.00 97.38 82 ARG A N 1
ATOM 630 C CA . ARG A 1 82 ? -5.335 -2.117 5.791 1.00 97.38 82 ARG A CA 1
ATOM 631 C C . ARG A 1 82 ? -5.417 -3.077 6.973 1.00 97.38 82 ARG A C 1
ATOM 633 O O . ARG A 1 82 ? -6.507 -3.205 7.534 1.00 97.38 82 ARG A O 1
ATOM 640 N N . GLU A 1 83 ? -4.313 -3.722 7.318 1.00 98.06 83 GLU A N 1
ATOM 641 C CA . GLU A 1 83 ? -4.206 -4.694 8.406 1.00 98.06 83 GLU A CA 1
ATOM 642 C C . GLU A 1 83 ? -4.597 -4.057 9.736 1.00 98.06 83 GLU A C 1
ATOM 644 O O . GLU A 1 83 ? -5.604 -4.454 10.325 1.00 98.06 83 GLU A O 1
ATOM 649 N N . ARG A 1 84 ? -3.925 -2.965 10.127 1.00 98.06 84 ARG A N 1
ATOM 650 C CA . ARG A 1 84 ? -4.183 -2.267 11.401 1.00 98.06 84 ARG A CA 1
ATOM 651 C C . ARG A 1 84 ? -5.636 -1.832 11.541 1.00 98.06 84 ARG A C 1
ATOM 653 O O . ARG A 1 84 ? -6.234 -1.951 12.609 1.00 98.06 84 ARG A O 1
ATOM 660 N N . ARG A 1 85 ? -6.243 -1.358 10.449 1.00 98.19 85 ARG A N 1
ATOM 661 C CA . ARG A 1 85 ? -7.659 -0.973 10.432 1.00 98.19 85 ARG A CA 1
ATOM 662 C C . ARG A 1 85 ? -8.581 -2.172 10.655 1.00 98.19 85 ARG A C 1
ATOM 664 O O . ARG A 1 85 ? -9.558 -2.053 11.392 1.00 98.19 85 ARG A O 1
ATOM 671 N N . LEU A 1 86 ? -8.333 -3.298 9.989 1.00 98.44 86 LEU A N 1
ATOM 672 C CA . LEU A 1 86 ? -9.185 -4.484 10.104 1.00 98.44 86 LEU A CA 1
ATOM 673 C C . LEU A 1 86 ? -9.045 -5.148 11.477 1.00 98.44 86 LEU A C 1
ATOM 675 O O . LEU A 1 86 ? -10.063 -5.458 12.097 1.00 98.44 86 LEU A O 1
ATOM 679 N N . GLU A 1 87 ? -7.817 -5.280 11.970 1.00 98.50 87 GLU A N 1
ATOM 680 C CA . GLU A 1 87 ? -7.509 -5.811 13.300 1.00 98.50 87 GLU A CA 1
ATOM 681 C C . GLU A 1 87 ? -8.178 -4.985 14.401 1.00 98.50 87 GLU A C 1
ATOM 683 O O . GLU A 1 87 ? -8.901 -5.528 15.239 1.00 98.50 87 GLU A O 1
ATOM 688 N N . ALA A 1 88 ? -8.032 -3.657 14.359 1.00 98.50 88 ALA A N 1
ATOM 689 C CA . ALA A 1 88 ? -8.630 -2.777 15.356 1.00 98.50 88 ALA A CA 1
ATOM 690 C C . ALA A 1 88 ? -10.163 -2.833 15.342 1.00 98.50 88 ALA A C 1
ATOM 692 O O . ALA A 1 88 ? -10.794 -2.840 16.399 1.00 98.50 88 ALA A O 1
ATOM 693 N N . LYS A 1 89 ? -10.789 -2.916 14.159 1.00 98.50 89 LYS A N 1
ATOM 694 C CA . LYS A 1 89 ? -12.251 -3.058 14.044 1.00 98.50 89 LYS A CA 1
ATOM 695 C C . LYS A 1 89 ? -12.744 -4.341 14.693 1.00 98.50 89 LYS A C 1
ATOM 697 O O . LYS A 1 89 ? -13.789 -4.323 15.340 1.00 98.50 89 LYS A O 1
ATOM 702 N N . GLU A 1 90 ? -12.016 -5.433 14.515 1.00 98.62 90 GLU A N 1
ATOM 703 C CA . GLU A 1 90 ? -12.362 -6.702 15.140 1.00 98.62 90 GLU A CA 1
ATOM 704 C C . GLU A 1 90 ? -12.167 -6.656 16.659 1.00 98.62 90 GLU A C 1
ATOM 706 O O . GLU A 1 90 ? -13.066 -7.038 17.410 1.00 98.62 90 GLU A O 1
ATOM 711 N N . LEU A 1 91 ? -11.053 -6.094 17.129 1.00 98.56 91 LEU A N 1
ATOM 712 C CA . LEU A 1 91 ? -10.790 -5.954 18.557 1.00 98.56 91 LEU A CA 1
ATOM 713 C C . LEU A 1 91 ? -11.822 -5.048 19.253 1.00 98.56 91 LEU A C 1
ATOM 715 O O . LEU A 1 91 ? -12.336 -5.415 20.306 1.00 98.56 91 LEU A O 1
ATOM 719 N N . ILE A 1 92 ? -12.214 -3.928 18.637 1.00 98.56 92 ILE A N 1
ATOM 720 C CA . ILE A 1 92 ? -13.280 -3.047 19.147 1.00 98.56 92 ILE A CA 1
ATOM 721 C C . ILE A 1 92 ? -14.593 -3.805 19.311 1.00 98.56 92 ILE A C 1
ATOM 723 O O . ILE A 1 92 ? -15.249 -3.662 20.340 1.00 98.56 92 ILE A O 1
ATOM 727 N N . ARG A 1 93 ? -14.993 -4.618 18.323 1.00 98.50 93 ARG A N 1
ATOM 728 C CA . ARG A 1 93 ? -16.232 -5.406 18.426 1.00 98.50 93 ARG A CA 1
ATOM 729 C C . ARG A 1 93 ? -16.195 -6.343 19.627 1.00 98.50 93 ARG A C 1
ATOM 731 O O . ARG A 1 93 ? -17.174 -6.400 20.364 1.00 98.50 93 ARG A O 1
ATOM 738 N N . ARG A 1 94 ? -15.069 -7.029 19.845 1.00 98.62 94 ARG A N 1
ATOM 739 C CA . ARG A 1 94 ? -14.884 -7.937 20.988 1.00 98.62 94 ARG A CA 1
ATOM 740 C C . ARG A 1 94 ? -14.960 -7.198 22.323 1.00 98.62 94 ARG A C 1
ATOM 742 O O . ARG A 1 94 ? -15.684 -7.637 23.208 1.00 98.62 94 ARG A O 1
ATOM 749 N N . LYS A 1 95 ? -14.278 -6.055 22.441 1.00 98.56 95 LYS A N 1
ATOM 750 C CA . LYS A 1 95 ? -14.293 -5.214 23.649 1.00 98.56 95 LYS A CA 1
ATOM 751 C C . LYS A 1 95 ? -15.691 -4.685 23.968 1.00 98.56 95 LYS A C 1
ATOM 753 O O . LYS A 1 95 ? -16.169 -4.830 25.087 1.00 98.56 95 LYS A O 1
ATOM 758 N N . LEU A 1 96 ? -16.408 -4.180 22.963 1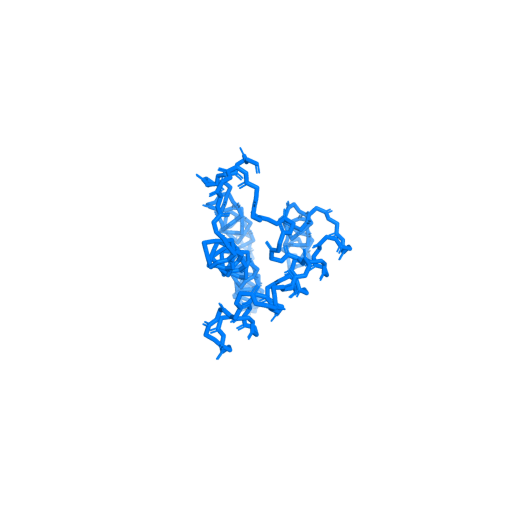.00 98.25 96 LEU A N 1
ATOM 759 C CA . LEU A 1 96 ? -17.788 -3.724 23.144 1.00 98.25 96 LEU A CA 1
ATOM 760 C C . LEU A 1 96 ? -18.738 -4.862 23.543 1.00 98.25 96 LEU A C 1
ATOM 762 O O . LEU A 1 96 ? -19.593 -4.653 24.399 1.00 98.25 96 LEU A O 1
ATOM 766 N N . ALA A 1 97 ? -18.578 -6.061 22.973 1.00 98.31 97 ALA A N 1
ATOM 767 C CA . ALA A 1 97 ? -19.374 -7.231 23.353 1.00 98.31 97 ALA A CA 1
ATOM 768 C C . ALA A 1 97 ? -19.129 -7.674 24.808 1.00 98.31 97 ALA A C 1
ATOM 770 O O . ALA A 1 97 ? -20.038 -8.201 25.443 1.00 98.31 97 ALA A O 1
ATOM 771 N N . ALA A 1 98 ? -17.930 -7.427 25.341 1.00 98.44 98 ALA A N 1
ATOM 772 C CA . ALA A 1 98 ? -17.578 -7.674 26.737 1.00 98.44 98 ALA A CA 1
ATOM 773 C C . ALA A 1 98 ? -17.993 -6.536 27.697 1.00 98.44 98 ALA A C 1
ATOM 775 O O . ALA A 1 98 ? -17.800 -6.655 28.902 1.00 98.44 98 ALA A O 1
ATOM 776 N N . GLY A 1 99 ? -18.560 -5.431 27.192 1.00 98.38 99 GLY A N 1
ATOM 777 C CA . GLY A 1 99 ? -18.876 -4.242 27.998 1.00 98.38 99 GLY A CA 1
ATOM 778 C C . GLY A 1 99 ? -17.662 -3.360 28.331 1.00 98.38 99 GLY A C 1
ATOM 779 O O . GLY A 1 99 ? -17.790 -2.394 29.079 1.00 98.38 99 GLY A O 1
ATOM 780 N N . GLU A 1 100 ? -16.504 -3.652 27.741 1.00 98.50 100 GLU A N 1
ATOM 781 C CA . GLU A 1 100 ? -15.212 -2.988 27.956 1.00 98.50 100 GLU A CA 1
ATOM 782 C C . GLU A 1 100 ? -15.101 -1.732 27.069 1.00 98.50 100 GLU A C 1
ATOM 784 O O . GLU A 1 100 ? -14.394 -1.690 26.055 1.00 98.50 100 GLU A O 1
ATOM 789 N N . ILE A 1 101 ? -15.912 -0.714 27.376 1.00 98.00 101 ILE A N 1
ATOM 790 C CA . ILE A 1 101 ? -16.057 0.483 26.528 1.00 98.00 101 ILE A CA 1
ATOM 791 C C . ILE A 1 101 ? -14.782 1.334 26.516 1.00 98.00 101 ILE A C 1
ATOM 793 O O . ILE A 1 101 ? -14.431 1.882 25.467 1.00 98.00 101 ILE A O 1
ATOM 797 N N . ASP A 1 102 ? -14.093 1.464 27.648 1.00 98.38 102 ASP A N 1
ATOM 798 C CA 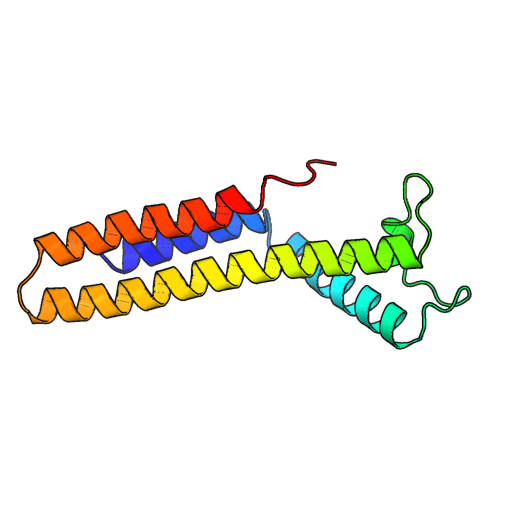. ASP A 1 102 ? -12.892 2.299 27.743 1.00 98.38 102 ASP A CA 1
ATOM 799 C C . ASP A 1 102 ? -11.696 1.639 27.051 1.00 98.38 102 ASP A C 1
ATOM 801 O O . ASP A 1 102 ? -10.966 2.294 26.308 1.00 98.38 102 ASP A O 1
ATOM 805 N N . GL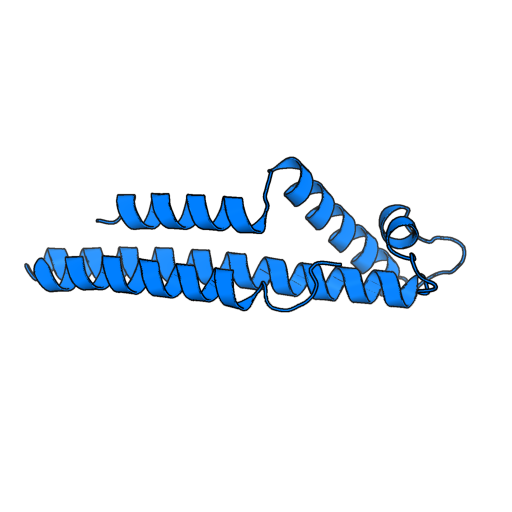U A 1 103 ? -11.576 0.320 27.143 1.00 98.31 103 GLU A N 1
ATOM 806 C CA . GLU A 1 103 ? -10.621 -0.469 26.372 1.00 98.31 103 GLU A CA 1
ATOM 807 C C . GLU A 1 103 ? -10.917 -0.362 24.873 1.00 98.31 103 GLU A C 1
ATOM 809 O O . GLU A 1 103 ? -10.002 -0.188 24.068 1.00 98.31 103 GLU A O 1
ATOM 814 N N . ALA A 1 104 ? -12.192 -0.394 24.471 1.00 98.50 104 ALA A N 1
ATOM 815 C CA . ALA A 1 104 ? -12.569 -0.173 23.077 1.00 98.50 104 ALA A CA 1
ATOM 816 C C . ALA A 1 104 ? -12.171 1.232 22.579 1.00 98.50 104 ALA A C 1
ATOM 818 O O . ALA A 1 104 ? -11.814 1.382 21.409 1.00 98.50 104 ALA A O 1
ATOM 819 N N . ARG A 1 105 ? -12.199 2.261 23.443 1.00 98.25 105 ARG A N 1
ATOM 820 C CA . ARG A 1 105 ? -11.683 3.606 23.118 1.00 98.25 105 ARG A CA 1
ATOM 821 C C . ARG A 1 105 ? -10.169 3.594 22.957 1.00 98.25 105 ARG A C 1
ATOM 823 O O . ARG A 1 105 ? -9.688 4.122 21.959 1.00 98.25 105 ARG A O 1
ATOM 830 N N . GLN A 1 106 ? -9.448 2.943 23.867 1.00 98.44 106 GLN A N 1
ATOM 831 C CA . GLN A 1 106 ? -7.991 2.837 23.792 1.00 98.44 106 GLN A CA 1
ATOM 832 C C . GLN A 1 106 ? -7.539 2.175 22.483 1.00 98.44 106 GLN A C 1
ATOM 834 O O . GLN A 1 106 ? -6.644 2.680 21.810 1.00 98.44 106 GLN A O 1
ATOM 839 N N . VAL A 1 107 ? -8.235 1.119 22.048 1.00 98.62 107 VAL A N 1
ATOM 840 C CA . VAL A 1 107 ? -7.960 0.452 20.763 1.00 98.62 107 VAL A CA 1
ATOM 841 C C . VAL A 1 107 ? -8.100 1.409 19.574 1.00 98.62 107 VAL A C 1
ATOM 843 O O . VAL A 1 107 ? -7.352 1.288 18.606 1.00 98.62 107 VAL A O 1
ATOM 846 N N . VAL A 1 108 ? -9.027 2.375 19.619 1.00 98.44 108 VAL A N 1
ATOM 847 C CA . VAL A 1 108 ? -9.136 3.396 18.561 1.00 98.44 108 VAL A CA 1
ATOM 848 C C . VAL A 1 108 ? -7.883 4.260 18.512 1.00 98.44 108 VAL A C 1
ATOM 850 O O . VAL A 1 108 ? -7.346 4.484 17.428 1.00 98.44 108 VAL A O 1
ATOM 853 N N . ASP A 1 109 ? -7.427 4.745 19.662 1.00 98.38 109 ASP A N 1
ATOM 854 C CA . ASP A 1 109 ? -6.295 5.666 19.726 1.00 98.38 109 ASP A CA 1
ATOM 855 C C . ASP A 1 109 ? -4.976 4.958 19.369 1.00 98.38 109 ASP A C 1
ATOM 857 O O . ASP A 1 109 ? -4.143 5.521 18.656 1.00 98.38 109 ASP A O 1
ATOM 861 N N . ASP A 1 110 ? -4.817 3.697 19.772 1.00 98.38 110 ASP A N 1
ATOM 862 C CA . ASP A 1 110 ? -3.665 2.871 19.403 1.00 98.38 110 ASP A CA 1
ATOM 863 C C . ASP A 1 110 ? -3.656 2.541 17.908 1.00 98.38 110 ASP A C 1
ATOM 865 O O . ASP A 1 110 ? -2.612 2.629 17.260 1.00 98.38 110 ASP A O 1
ATOM 869 N N . ALA A 1 111 ? -4.819 2.237 17.325 1.00 98.31 111 ALA A N 1
ATOM 870 C CA . ALA A 1 111 ? -4.936 1.999 15.891 1.00 98.31 111 ALA A CA 1
ATOM 871 C C . ALA A 1 111 ? -4.578 3.245 15.072 1.00 98.31 111 ALA A C 1
ATOM 873 O O . ALA A 1 111 ? -3.870 3.137 14.073 1.00 98.31 111 ALA A O 1
ATOM 874 N N . ILE A 1 112 ? -5.025 4.429 15.503 1.00 98.00 112 ILE A N 1
ATOM 875 C CA . ILE A 1 112 ? -4.673 5.703 14.861 1.00 98.00 112 ILE A CA 1
ATOM 876 C C . ILE A 1 112 ? -3.154 5.904 14.879 1.00 98.00 112 ILE A C 1
ATOM 878 O O . ILE A 1 112 ? -2.564 6.135 13.824 1.00 98.00 112 ILE A O 1
ATOM 882 N N . LYS A 1 113 ? -2.502 5.735 16.037 1.00 97.69 113 LYS A N 1
ATOM 883 C CA . LYS A 1 113 ? -1.035 5.837 16.146 1.00 97.69 113 LYS A CA 1
ATOM 884 C C . LYS A 1 113 ? -0.329 4.822 15.250 1.00 97.69 113 LYS A C 1
ATOM 886 O O . LYS A 1 113 ? 0.596 5.177 14.531 1.00 97.69 113 LYS A O 1
ATOM 891 N N . ALA A 1 114 ? -0.789 3.573 15.245 1.00 97.06 114 ALA A N 1
ATOM 892 C CA . ALA A 1 114 ? -0.192 2.506 14.452 1.00 97.06 114 ALA A CA 1
ATOM 893 C C . ALA A 1 114 ? -0.303 2.759 12.937 1.00 97.06 114 ALA A C 1
ATOM 895 O O . ALA A 1 114 ? 0.639 2.467 12.200 1.00 97.06 114 ALA A O 1
ATOM 896 N N . ILE A 1 115 ? -1.433 3.308 12.476 1.00 96.75 115 ILE A N 1
ATOM 897 C CA . ILE A 1 115 ? -1.631 3.729 11.081 1.00 96.75 115 ILE A CA 1
ATOM 898 C C . ILE A 1 115 ? -0.718 4.919 10.758 1.00 96.75 115 ILE A C 1
ATOM 900 O O . ILE A 1 115 ? -0.075 4.924 9.710 1.00 96.75 115 ILE A O 1
ATOM 904 N N . GLN A 1 116 ? -0.612 5.898 11.659 1.00 95.38 116 GLN A N 1
ATOM 905 C CA . GLN A 1 116 ? 0.281 7.043 11.484 1.00 95.38 116 GLN A CA 1
ATOM 906 C C . GLN A 1 116 ? 1.741 6.599 11.337 1.00 95.38 116 GLN A C 1
ATOM 908 O O . GLN A 1 116 ? 2.426 7.037 10.418 1.00 95.38 116 GLN A O 1
ATOM 913 N N . THR A 1 117 ? 2.213 5.689 12.195 1.00 94.12 117 THR A N 1
ATOM 914 C CA . THR A 1 117 ? 3.577 5.147 12.125 1.00 94.12 117 THR A CA 1
ATOM 915 C C . THR A 1 117 ? 3.845 4.433 10.803 1.00 94.12 117 THR A C 1
ATOM 917 O O . THR A 1 117 ? 4.915 4.628 10.232 1.00 94.12 117 THR A O 1
ATOM 920 N N . ALA A 1 118 ? 2.883 3.658 10.289 1.00 92.69 118 ALA A N 1
ATOM 921 C CA . ALA A 1 118 ? 3.029 2.977 9.002 1.00 92.69 118 ALA A CA 1
ATOM 922 C C . ALA A 1 118 ? 3.257 3.969 7.846 1.00 92.69 118 ALA A C 1
ATOM 924 O O . ALA A 1 118 ? 4.094 3.728 6.985 1.00 92.69 118 ALA A O 1
ATOM 925 N N . VAL A 1 119 ? 2.561 5.109 7.860 1.00 90.44 119 VAL A N 1
ATOM 926 C CA . VAL A 1 119 ? 2.679 6.147 6.821 1.00 90.44 119 VAL A CA 1
ATOM 927 C C . VAL A 1 119 ? 3.905 7.041 7.020 1.00 90.44 119 VAL A C 1
ATOM 929 O O . VAL A 1 119 ? 4.530 7.465 6.054 1.00 90.44 119 VAL A O 1
ATOM 932 N N . SER A 1 120 ? 4.280 7.356 8.260 1.00 88.06 120 SER A N 1
ATOM 933 C CA . SER A 1 120 ? 5.478 8.160 8.530 1.00 88.06 120 SER A CA 1
ATOM 934 C C . SER A 1 120 ? 6.773 7.391 8.258 1.00 88.06 120 SER A C 1
ATOM 936 O O . SER A 1 120 ? 7.733 7.998 7.796 1.00 88.06 120 SER A O 1
ATOM 938 N N . GLY A 1 121 ? 6.797 6.075 8.499 1.00 77.44 121 GLY A N 1
ATOM 939 C CA . GLY A 1 121 ? 7.971 5.231 8.259 1.00 77.44 121 GLY A CA 1
ATOM 940 C C . GLY A 1 121 ? 8.370 5.117 6.785 1.00 77.44 121 GLY A C 1
ATOM 941 O O . GLY A 1 121 ? 9.538 4.881 6.492 1.00 77.44 121 GLY A O 1
ATOM 942 N N . SER A 1 122 ? 7.439 5.341 5.853 1.00 66.12 122 SER A N 1
ATOM 943 C CA . SER A 1 122 ? 7.716 5.288 4.414 1.00 66.12 122 SER A CA 1
ATOM 944 C C . SER A 1 122 ? 8.205 6.601 3.816 1.00 66.12 122 SER A C 1
ATOM 946 O O . SER A 1 122 ? 8.716 6.602 2.705 1.00 66.12 122 SER A O 1
ATOM 948 N N . ARG A 1 123 ? 8.073 7.726 4.531 1.00 60.78 123 ARG A N 1
ATOM 949 C CA . ARG A 1 123 ? 8.496 9.057 4.055 1.00 60.78 123 ARG A CA 1
ATOM 950 C C . ARG A 1 123 ? 9.984 9.350 4.293 1.00 60.78 123 ARG A C 1
ATOM 952 O O . ARG A 1 123 ? 10.406 10.491 4.151 1.00 60.78 123 ARG A O 1
ATOM 959 N N . SER A 1 124 ? 10.775 8.353 4.696 1.00 45.47 124 SER A N 1
ATOM 960 C CA . SER A 1 124 ? 12.190 8.531 5.058 1.00 45.47 124 SER A CA 1
ATOM 961 C C . SER A 1 124 ? 13.200 8.191 3.958 1.00 45.47 124 SER A C 1
ATOM 963 O O . SER A 1 124 ? 14.396 8.338 4.199 1.00 45.47 124 SER A O 1
ATOM 965 N N . SER A 1 125 ? 12.774 7.815 2.752 1.00 40.12 125 SER A N 1
ATOM 966 C CA . SER A 1 125 ? 13.667 7.781 1.589 1.00 40.12 125 SER A CA 1
ATOM 967 C C . SER A 1 125 ? 13.043 8.559 0.438 1.00 40.12 125 SER A C 1
ATOM 969 O O . SER A 1 125 ? 11.997 8.159 -0.053 1.00 40.12 125 SER A O 1
ATOM 971 N N . GLU A 1 126 ? 13.719 9.630 0.023 1.00 42.03 126 GLU A N 1
ATOM 972 C CA . GLU A 1 126 ? 13.583 10.242 -1.307 1.00 42.03 126 GLU A CA 1
ATOM 973 C C . GLU A 1 126 ? 12.338 11.122 -1.526 1.00 42.03 126 GLU A C 1
ATOM 975 O O . GLU A 1 126 ? 11.460 10.833 -2.329 1.00 42.03 126 GLU A O 1
ATOM 980 N N . ASP A 1 127 ? 12.347 12.301 -0.892 1.00 33.06 127 ASP A N 1
ATOM 981 C CA . ASP A 1 127 ? 11.967 13.518 -1.620 1.00 33.06 127 ASP A CA 1
ATOM 982 C C . ASP A 1 127 ? 13.087 13.793 -2.658 1.00 33.06 127 ASP A C 1
ATOM 984 O O . ASP A 1 127 ? 14.054 14.501 -2.358 1.00 33.06 127 ASP A O 1
ATOM 988 N N . LEU A 1 128 ? 13.014 13.166 -3.839 1.00 33.94 128 LEU A N 1
ATOM 989 C CA . LEU A 1 128 ? 13.825 13.477 -5.029 1.00 33.94 128 LEU A CA 1
ATOM 990 C C . LEU A 1 128 ? 12.934 13.552 -6.271 1.00 33.94 128 LEU A C 1
ATOM 992 O O . LEU A 1 128 ? 12.233 12.556 -6.551 1.00 33.94 128 LEU A O 1
#

pLDDT: mean 92.05, std 12.5, range [33.06, 98.62]